Protein AF-A0A915DSW2-F1 (afdb_monomer_lite)

Radius of gyration: 13.68 Å; chains: 1; bounding box: 32×40×33 Å

pLDDT: mean 74.36, std 19.23, range [33.97, 97.94]

Organism: NCBI:txid166011

Foldseek 3Di:
DQQDEAEQDALAEDECLLDEQEYDCVRQHLLALDPDGHENYEYEHAYEYENYEQEYDPPGQFRRAAYEYYPDAYEYYQYEGPGHGNERYADAYAAYEYEHAPAEHYEYPDDDDHDYDNYYYYHHDYHYDYDPDDPDDD

Sequence (138 aa):
MVDATIVVNASQTFDCKLARYIPNPDSLGDGSEKERQKAVFELEDKASLKNCIIGAASGTEGSADGVHCTGGGCDVTNVWFEDVGEDAITFYVTGGGDKKAADKVMQFNGKGTATIKNFWVDTFTRFIRTCGNWNGWN

Secondary structure (DSSP, 8-state):
-BSS-EEE-TT-EEE-TT-EE-B-TTTT--SSS-S-PPPSEEE-TT-EEEEEEE---TTSSSSTT-EEE-SS--EEEEEEESS--S-SEES-B-SEEEEEEEEEEEEE-SS------SEEEEEEEEEEEE-TT-----

Structure (mmCIF, N/CA/C/O backbone):
data_AF-A0A915DSW2-F1
#
_entry.id   AF-A0A915DSW2-F1
#
loop_
_atom_site.group_PDB
_atom_site.id
_atom_site.type_symbol
_atom_site.label_atom_id
_atom_site.label_alt_id
_atom_site.label_comp_id
_atom_site.label_asym_id
_atom_site.label_entity_id
_atom_site.label_seq_id
_atom_site.pdbx_PDB_ins_code
_atom_site.Cartn_x
_atom_site.Cartn_y
_atom_site.Cartn_z
_atom_site.occupancy
_atom_site.B_iso_or_equiv
_atom_site.auth_seq_id
_atom_site.auth_comp_id
_atom_site.auth_asym_id
_atom_site.auth_atom_id
_atom_site.pdbx_PDB_model_num
ATOM 1 N N . MET A 1 1 ? -5.684 -4.570 -12.893 1.00 88.94 1 MET A N 1
ATOM 2 C CA . MET A 1 1 ? -5.017 -3.255 -12.863 1.00 88.94 1 MET A CA 1
ATOM 3 C C . MET A 1 1 ? -5.922 -2.266 -12.159 1.00 88.94 1 MET A C 1
ATOM 5 O O . MET A 1 1 ? -7.115 -2.533 -12.059 1.00 88.94 1 MET A O 1
ATOM 9 N N . VAL A 1 2 ? -5.338 -1.193 -11.641 1.00 94.81 2 VAL A N 1
ATOM 10 C CA . VAL A 1 2 ? -5.997 -0.090 -10.944 1.00 94.81 2 VAL A CA 1
ATOM 11 C C . VAL A 1 2 ? -5.671 1.183 -11.718 1.00 94.81 2 VAL A C 1
ATOM 13 O O . VAL A 1 2 ? -4.501 1.540 -11.815 1.00 94.81 2 VAL A O 1
ATOM 16 N N . ASP A 1 3 ? -6.691 1.828 -12.283 1.00 96.25 3 ASP A N 1
ATOM 17 C CA . ASP A 1 3 ? -6.542 3.025 -13.131 1.00 96.25 3 ASP A CA 1
ATOM 18 C C . ASP A 1 3 ? -6.792 4.342 -12.371 1.00 96.25 3 ASP A C 1
ATOM 20 O O . ASP A 1 3 ? -6.580 5.436 -12.893 1.00 96.25 3 ASP A O 1
ATOM 24 N N . ALA A 1 4 ? -7.259 4.251 -11.124 1.00 97.12 4 ALA A N 1
ATOM 25 C CA . ALA A 1 4 ? -7.423 5.381 -10.218 1.00 97.12 4 ALA A CA 1
ATOM 26 C C . ALA A 1 4 ? -7.242 4.937 -8.762 1.00 97.12 4 ALA A C 1
ATOM 28 O O . ALA A 1 4 ? -7.547 3.793 -8.426 1.00 97.12 4 ALA A O 1
ATOM 29 N N . THR A 1 5 ? -6.786 5.854 -7.907 1.00 97.00 5 THR A N 1
ATOM 30 C CA . THR A 1 5 ? -6.651 5.639 -6.460 1.00 97.00 5 THR A CA 1
ATOM 31 C C . THR A 1 5 ? -7.951 5.120 -5.853 1.00 97.00 5 THR A C 1
ATOM 33 O O . THR A 1 5 ? -9.028 5.680 -6.075 1.00 97.00 5 THR A O 1
ATOM 36 N N . ILE A 1 6 ? -7.846 4.045 -5.074 1.00 97.94 6 ILE A N 1
ATOM 37 C CA . ILE A 1 6 ? -8.974 3.454 -4.360 1.00 97.94 6 ILE A CA 1
ATOM 38 C C . ILE A 1 6 ? -9.100 4.152 -3.008 1.00 97.94 6 ILE A C 1
ATOM 40 O O . ILE A 1 6 ? -8.249 3.988 -2.135 1.00 97.94 6 ILE A O 1
ATOM 44 N N . VAL A 1 7 ? -10.176 4.915 -2.835 1.00 96.94 7 VAL A N 1
ATOM 45 C CA . VAL A 1 7 ? -10.459 5.615 -1.579 1.00 96.94 7 VAL A CA 1
ATOM 46 C C . VAL A 1 7 ? -11.210 4.690 -0.625 1.00 96.94 7 VAL A C 1
ATOM 48 O O . VAL A 1 7 ? -12.266 4.148 -0.966 1.00 96.94 7 VAL A O 1
ATOM 51 N N . VAL A 1 8 ? -10.674 4.522 0.582 1.00 96.75 8 VAL A N 1
ATOM 52 C CA . VAL A 1 8 ? -11.348 3.869 1.706 1.00 96.75 8 VAL A CA 1
ATOM 53 C C . VAL A 1 8 ? -11.786 4.962 2.667 1.00 96.75 8 VAL A C 1
ATOM 55 O O . VAL A 1 8 ? -10.957 5.586 3.330 1.00 96.75 8 VAL A O 1
ATOM 58 N N . ASN A 1 9 ? -13.097 5.204 2.712 1.00 95.88 9 ASN A N 1
ATOM 59 C CA . ASN A 1 9 ? -13.638 6.325 3.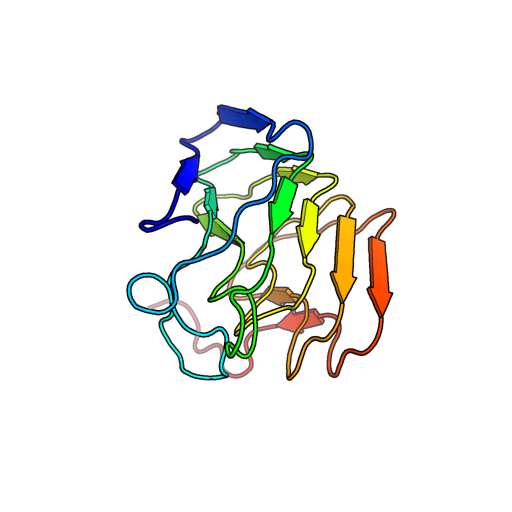474 1.00 95.88 9 ASN A CA 1
ATOM 60 C C . ASN A 1 9 ? -13.427 6.150 4.982 1.00 95.88 9 ASN A C 1
ATOM 62 O O . ASN A 1 9 ? -13.216 5.038 5.480 1.00 95.88 9 ASN A O 1
ATOM 66 N N . ALA A 1 10 ? -13.566 7.252 5.713 1.00 93.25 10 ALA A N 1
ATOM 67 C CA . ALA A 1 10 ? -13.298 7.311 7.140 1.00 93.25 10 ALA A CA 1
ATOM 68 C C . ALA A 1 10 ? -14.016 6.197 7.918 1.00 93.25 10 ALA A C 1
ATOM 70 O O . ALA A 1 10 ? -15.210 5.935 7.735 1.00 93.25 10 ALA A O 1
ATOM 71 N N . SER A 1 11 ? -13.275 5.547 8.817 1.00 91.56 11 SER A N 1
ATOM 72 C CA . SER A 1 11 ? -13.743 4.429 9.652 1.00 91.56 11 SER A CA 1
ATOM 73 C C . SER A 1 11 ? -14.266 3.200 8.887 1.00 91.56 11 SER A C 1
ATOM 75 O O . SER A 1 11 ? -14.875 2.315 9.494 1.00 91.56 11 SER A O 1
ATOM 77 N N . GLN A 1 12 ? -14.050 3.109 7.569 1.00 96.25 12 GLN A N 1
ATOM 78 C CA . GLN A 1 12 ? -14.384 1.917 6.791 1.00 96.25 12 GLN A CA 1
ATOM 79 C C . GLN A 1 12 ? -13.221 0.929 6.757 1.00 96.25 12 GLN A C 1
ATOM 81 O O . GLN A 1 12 ? -12.052 1.303 6.759 1.00 96.25 12 GLN A O 1
ATOM 86 N N . THR A 1 13 ? -13.548 -0.360 6.677 1.00 95.69 13 THR A N 1
ATOM 87 C CA . THR A 1 13 ? -12.562 -1.418 6.443 1.00 95.69 13 THR A CA 1
ATOM 88 C C . THR A 1 13 ? -12.678 -1.939 5.020 1.00 95.69 13 THR A C 1
ATOM 90 O O . THR A 1 13 ? -13.736 -2.423 4.615 1.00 95.69 13 THR A O 1
ATOM 93 N N . PHE A 1 14 ? -11.561 -1.931 4.302 1.00 97.62 14 PHE A N 1
ATOM 94 C CA . PHE A 1 14 ? -11.407 -2.586 3.017 1.00 97.62 14 PHE A CA 1
ATOM 95 C C . PHE A 1 14 ? -10.608 -3.886 3.188 1.00 97.62 14 PHE A C 1
ATOM 97 O O . PHE A 1 14 ? -9.410 -3.876 3.466 1.00 97.62 14 PHE A O 1
ATOM 104 N N . ASP A 1 15 ? -11.288 -5.026 3.045 1.00 96.31 15 ASP A N 1
ATOM 105 C CA . ASP A 1 15 ? -10.666 -6.353 3.052 1.00 96.31 15 ASP A CA 1
ATOM 106 C C . ASP A 1 15 ? -10.506 -6.855 1.618 1.00 96.31 15 ASP A C 1
ATOM 108 O O . ASP A 1 15 ? -11.480 -7.243 0.967 1.00 96.31 15 ASP A O 1
ATOM 112 N N . CYS A 1 16 ? -9.268 -6.870 1.136 1.00 95.69 16 CYS A N 1
ATOM 113 C CA . CYS A 1 16 ? -8.945 -7.320 -0.208 1.00 95.69 16 CYS A CA 1
ATOM 114 C C . CYS A 1 16 ? -9.067 -8.838 -0.381 1.00 95.69 16 CYS A C 1
ATOM 116 O O . CYS A 1 16 ? -9.055 -9.304 -1.517 1.00 95.69 16 CYS A O 1
ATOM 118 N N . LYS A 1 17 ? -9.161 -9.628 0.701 1.00 95.19 17 LYS A N 1
ATOM 119 C CA . LYS A 1 17 ? -9.211 -11.104 0.647 1.00 95.19 17 LYS A CA 1
ATOM 120 C C . LYS A 1 17 ? -8.057 -11.724 -0.159 1.00 95.19 17 LYS A C 1
ATOM 122 O O . LYS A 1 17 ? -8.251 -12.670 -0.915 1.00 95.19 17 LYS A O 1
ATOM 127 N N . LEU A 1 18 ? -6.862 -11.165 -0.000 1.00 89.50 18 LEU A N 1
ATOM 128 C CA . LEU A 1 18 ? -5.628 -11.464 -0.738 1.00 89.50 18 LEU A CA 1
ATOM 129 C C . LEU A 1 18 ? -5.714 -11.209 -2.249 1.00 89.50 18 LEU A C 1
ATOM 131 O O . LEU A 1 18 ? -4.917 -11.744 -3.017 1.00 89.50 18 LEU A O 1
ATOM 135 N N . ALA A 1 19 ? -6.651 -10.367 -2.694 1.00 95.88 19 ALA A N 1
ATOM 136 C CA . ALA A 1 19 ? -6.669 -9.883 -4.066 1.00 95.88 19 ALA A CA 1
ATOM 137 C C . ALA A 1 19 ? -5.444 -9.003 -4.363 1.00 95.88 19 ALA A C 1
ATOM 139 O O . ALA A 1 19 ? -4.948 -8.275 -3.495 1.00 95.88 19 ALA A O 1
ATOM 140 N N . ARG A 1 20 ? -4.988 -9.078 -5.620 1.00 93.88 20 ARG A N 1
ATOM 141 C CA . ARG A 1 20 ? -3.835 -8.337 -6.140 1.00 93.88 20 ARG A CA 1
ATOM 142 C C . ARG A 1 20 ? -4.272 -7.059 -6.862 1.00 93.88 20 ARG A C 1
ATOM 144 O O . ARG A 1 20 ? -5.109 -7.113 -7.764 1.00 93.88 20 ARG A O 1
ATOM 151 N N . TYR A 1 21 ? -3.638 -5.944 -6.517 1.00 96.62 21 TYR A N 1
ATOM 152 C CA . TYR A 1 21 ? -3.856 -4.610 -7.072 1.00 96.62 21 TYR A CA 1
ATOM 153 C C . TYR A 1 21 ? -2.564 -4.144 -7.738 1.00 96.62 21 TYR A C 1
ATOM 155 O O . TYR A 1 21 ? -1.529 -4.059 -7.090 1.00 96.62 21 TYR A O 1
ATOM 163 N N . ILE A 1 22 ? -2.616 -3.896 -9.046 1.00 95.94 22 ILE A N 1
ATOM 164 C CA . ILE A 1 22 ? -1.458 -3.471 -9.843 1.00 95.94 22 ILE A CA 1
ATOM 165 C C . ILE A 1 22 ? -1.768 -2.066 -10.365 1.00 95.94 22 ILE A C 1
ATOM 167 O O . ILE A 1 22 ? -2.722 -1.965 -11.150 1.00 95.94 22 ILE A O 1
ATOM 171 N N . PRO A 1 23 ? -1.043 -1.016 -9.941 1.00 95.38 23 PRO A N 1
ATOM 172 C CA . PRO A 1 23 ? -1.258 0.336 -10.441 1.00 95.38 23 PRO A CA 1
ATOM 173 C C . PRO A 1 23 ? -0.952 0.405 -11.934 1.00 95.38 23 PRO A C 1
ATOM 175 O O . PRO A 1 23 ? 0.001 -0.206 -12.417 1.00 95.38 23 PRO A O 1
ATOM 178 N N . ASN A 1 24 ? -1.783 1.134 -12.672 1.00 96.31 24 ASN A N 1
ATOM 179 C CA . ASN A 1 24 ? -1.505 1.442 -14.063 1.00 96.31 24 ASN A CA 1
ATOM 180 C C . ASN A 1 24 ? -0.474 2.593 -14.134 1.00 96.31 24 ASN A C 1
ATOM 182 O O . ASN A 1 24 ? -0.759 3.685 -13.623 1.00 96.31 24 ASN A O 1
ATOM 186 N N . PRO A 1 25 ? 0.690 2.389 -14.783 1.00 94.06 25 PRO A N 1
ATOM 187 C CA . PRO A 1 25 ? 1.746 3.396 -14.846 1.00 94.06 25 PRO A CA 1
ATOM 188 C C . PRO A 1 25 ? 1.341 4.698 -15.533 1.00 94.06 25 PRO A C 1
ATOM 190 O O . PRO A 1 25 ? 1.840 5.756 -15.161 1.00 94.06 25 PRO A O 1
ATOM 193 N N . ASP A 1 26 ? 0.392 4.649 -16.468 1.00 94.69 26 ASP A N 1
ATOM 194 C CA . ASP A 1 26 ? -0.054 5.831 -17.210 1.00 94.69 26 ASP A CA 1
ATOM 195 C C . ASP A 1 26 ? -0.931 6.769 -16.363 1.00 94.69 26 ASP A C 1
ATOM 197 O O . ASP A 1 26 ? -1.139 7.929 -16.722 1.00 94.69 26 ASP A O 1
ATOM 201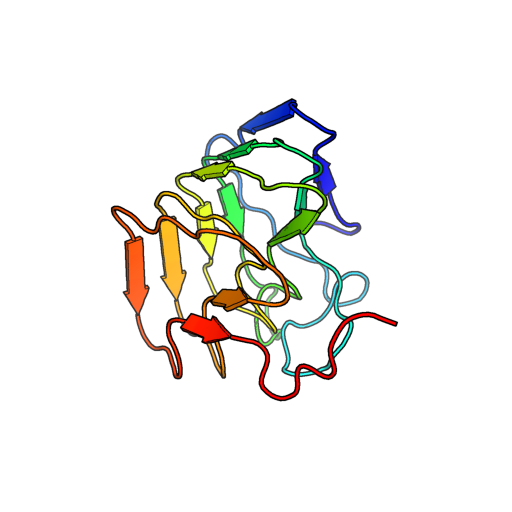 N N . SER A 1 27 ? -1.486 6.277 -15.250 1.00 95.44 27 SER A N 1
ATOM 202 C CA . SER A 1 27 ? -2.495 7.000 -14.458 1.00 95.44 27 SER A CA 1
ATOM 203 C C . SER A 1 27 ? -2.126 7.205 -12.991 1.00 95.44 27 SER A C 1
ATOM 205 O O . SER A 1 27 ? -2.522 8.230 -12.416 1.00 95.44 27 SER A O 1
ATOM 207 N N . LEU A 1 28 ? -1.385 6.262 -12.398 1.00 93.81 28 LEU A N 1
ATOM 208 C CA . LEU A 1 28 ? -0.927 6.323 -11.009 1.00 93.81 28 LEU A CA 1
ATOM 209 C C . LEU A 1 28 ? 0.582 6.551 -10.893 1.00 93.81 28 LEU A C 1
ATOM 211 O O . LEU A 1 28 ? 0.995 7.274 -9.995 1.00 93.81 28 LEU A O 1
ATOM 215 N N . GLY A 1 29 ? 1.387 5.995 -11.797 1.00 92.31 29 GLY A N 1
ATOM 216 C CA . GLY A 1 29 ? 2.841 6.155 -11.772 1.00 92.31 29 GLY A CA 1
ATOM 217 C C . GLY A 1 29 ? 3.604 4.849 -11.968 1.00 92.31 29 GLY A C 1
ATOM 218 O O . GLY A 1 29 ? 3.068 3.755 -11.791 1.00 92.31 29 GLY A O 1
ATOM 219 N N . ASP A 1 30 ? 4.865 4.980 -12.372 1.00 90.62 30 ASP A N 1
ATOM 220 C CA . ASP A 1 30 ? 5.770 3.882 -12.718 1.00 90.62 30 ASP A CA 1
ATOM 221 C C . ASP A 1 30 ? 6.596 3.365 -11.523 1.00 90.62 30 ASP A C 1
ATOM 223 O O . ASP A 1 30 ? 7.445 2.498 -11.693 1.00 90.62 30 ASP A O 1
ATOM 227 N N . GLY A 1 31 ? 6.371 3.872 -10.316 1.00 85.19 31 GLY A N 1
ATOM 228 C CA . GLY A 1 31 ? 7.114 3.533 -9.105 1.00 85.19 31 GLY A CA 1
ATOM 229 C C . GLY A 1 31 ? 8.568 4.005 -9.090 1.00 85.19 31 GLY A C 1
ATOM 230 O O . GLY A 1 31 ? 9.317 3.557 -8.235 1.00 85.19 31 GLY A O 1
ATOM 231 N N . SER A 1 32 ? 8.985 4.875 -10.016 1.00 85.62 32 SER A N 1
ATOM 232 C CA . SER A 1 32 ? 10.322 5.487 -9.965 1.00 85.62 32 SER A CA 1
ATOM 233 C C . SER A 1 32 ? 10.432 6.507 -8.822 1.00 85.62 32 SER A C 1
ATOM 235 O O . SER A 1 32 ? 9.433 6.883 -8.224 1.00 85.62 32 SER A O 1
ATOM 237 N N . GLU A 1 33 ? 11.619 7.054 -8.553 1.00 76.44 33 GLU A N 1
ATOM 238 C CA . GLU A 1 33 ? 11.827 8.130 -7.553 1.00 76.44 33 GLU A CA 1
ATOM 239 C C . GLU A 1 33 ? 11.265 9.505 -7.999 1.00 76.44 33 GLU A C 1
ATOM 241 O O . GLU A 1 33 ? 11.677 10.564 -7.518 1.00 76.44 33 GLU A O 1
ATOM 246 N N . LYS A 1 34 ? 10.370 9.535 -8.995 1.00 77.94 34 LYS A N 1
ATOM 247 C CA . LYS A 1 34 ? 9.682 10.761 -9.402 1.00 77.94 34 LYS A CA 1
ATOM 248 C C . LYS A 1 34 ? 8.626 11.107 -8.362 1.00 77.94 34 LYS A C 1
ATOM 250 O O . LYS A 1 34 ? 7.664 10.369 -8.185 1.00 77.94 34 LYS A O 1
ATOM 255 N N . GLU A 1 35 ? 8.775 12.292 -7.794 1.00 71.25 35 GLU A N 1
ATOM 256 C CA . GLU A 1 35 ? 7.807 12.898 -6.882 1.00 71.25 35 GLU A CA 1
ATOM 257 C C . GLU A 1 35 ? 6.413 13.036 -7.531 1.00 71.25 35 GLU A C 1
ATOM 259 O O . GLU A 1 35 ? 6.302 13.404 -8.710 1.00 71.25 35 GLU A O 1
ATOM 264 N N . ARG A 1 36 ? 5.355 12.903 -6.714 1.00 80.62 36 ARG A N 1
ATOM 265 C CA . ARG A 1 36 ? 3.927 13.127 -7.058 1.00 80.62 36 ARG A CA 1
ATOM 266 C C . ARG A 1 36 ? 3.268 12.016 -7.870 1.00 80.62 36 ARG A C 1
ATOM 268 O O . ARG A 1 36 ? 2.363 12.287 -8.673 1.00 80.62 36 ARG A O 1
ATOM 275 N N . GLN A 1 37 ? 3.692 10.781 -7.662 1.00 87.75 37 GLN A N 1
ATOM 276 C CA . GLN A 1 37 ? 2.879 9.650 -8.081 1.00 87.75 37 GLN A CA 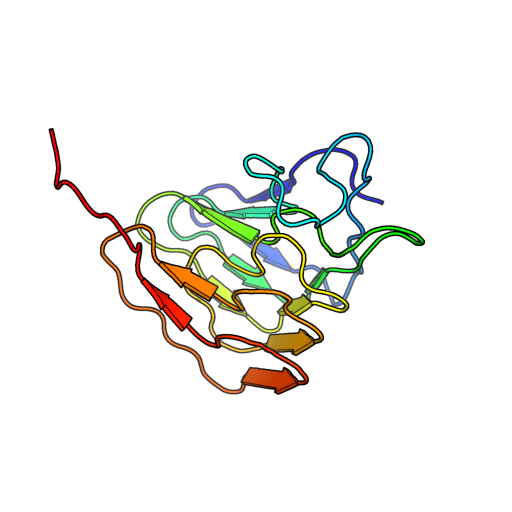1
ATOM 277 C C . GLN A 1 37 ? 1.612 9.571 -7.220 1.00 87.75 37 GLN A C 1
ATOM 279 O O . GLN A 1 37 ? 1.434 10.316 -6.258 1.00 87.75 37 GLN A O 1
ATOM 284 N N . LYS A 1 38 ? 0.641 8.765 -7.644 1.00 92.19 38 LYS A N 1
ATOM 285 C CA . LYS A 1 38 ? -0.606 8.581 -6.901 1.00 92.19 38 LYS A CA 1
ATOM 286 C C . LYS A 1 38 ? -0.558 7.274 -6.142 1.00 92.19 38 LYS A C 1
ATOM 288 O O . LYS A 1 38 ? -0.131 6.248 -6.679 1.00 92.19 38 LYS A O 1
ATOM 293 N N . ALA A 1 39 ? -1.112 7.301 -4.938 1.00 92.25 39 ALA A N 1
ATOM 294 C CA . ALA A 1 39 ? -1.291 6.100 -4.152 1.00 92.25 39 ALA A CA 1
ATOM 295 C C . ALA A 1 39 ? -2.253 5.128 -4.844 1.00 92.25 39 ALA A C 1
ATOM 297 O O . ALA A 1 39 ? -3.238 5.521 -5.482 1.00 92.25 39 ALA A O 1
ATOM 298 N N . VAL A 1 40 ? -1.990 3.839 -4.667 1.00 95.12 40 VAL A N 1
ATOM 299 C CA . VAL A 1 40 ? -2.907 2.751 -5.014 1.00 95.12 40 VAL A CA 1
ATOM 300 C C . VAL A 1 40 ? -4.144 2.814 -4.120 1.00 95.12 40 VAL A C 1
ATOM 302 O O . VAL A 1 40 ? -5.266 2.704 -4.618 1.00 95.12 40 VAL A O 1
ATOM 305 N N . PHE A 1 41 ? -3.942 3.045 -2.819 1.00 96.19 41 PHE A N 1
ATOM 306 C CA . PHE A 1 41 ? -5.013 3.244 -1.843 1.00 96.19 41 PHE A CA 1
ATOM 307 C C . PHE A 1 41 ? -4.829 4.545 -1.070 1.00 96.19 41 PHE A C 1
ATOM 309 O O . PHE A 1 41 ? -3.729 4.847 -0.618 1.00 96.19 41 PHE A O 1
ATOM 316 N N . GLU A 1 42 ? -5.930 5.253 -0.844 1.00 94.38 42 GLU A N 1
ATOM 317 C CA . GLU A 1 42 ? -6.003 6.377 0.087 1.00 94.38 42 GLU A CA 1
ATOM 318 C C . GLU A 1 42 ? -6.986 6.030 1.208 1.00 94.38 42 GLU A C 1
ATOM 320 O O . GLU A 1 42 ? -8.156 5.741 0.959 1.00 94.38 42 GLU A O 1
ATOM 325 N N . LEU A 1 43 ? -6.490 5.996 2.442 1.00 93.25 43 LEU A N 1
ATOM 326 C CA . LEU A 1 43 ? -7.223 5.618 3.643 1.00 93.25 43 LEU A CA 1
ATOM 327 C C . LEU A 1 43 ? -7.522 6.881 4.446 1.00 93.25 43 LEU A C 1
ATOM 329 O O . LEU A 1 43 ? -6.603 7.492 4.982 1.00 93.25 43 LEU A O 1
ATOM 333 N N . GLU A 1 44 ? -8.790 7.264 4.535 1.00 91.81 44 GLU A N 1
ATOM 334 C CA . GLU A 1 44 ? -9.216 8.406 5.349 1.00 91.81 44 GLU A CA 1
ATOM 335 C C . GLU A 1 44 ? -9.157 8.103 6.863 1.00 91.81 44 GLU A C 1
ATOM 337 O O . GLU A 1 44 ? -8.821 6.992 7.280 1.00 91.81 44 GLU A O 1
ATOM 342 N N . ASP A 1 45 ? -9.523 9.081 7.706 1.00 87.62 45 ASP A N 1
ATOM 343 C CA . ASP A 1 45 ? -9.413 8.984 9.170 1.00 87.62 45 ASP A CA 1
ATOM 344 C C . ASP A 1 45 ? -10.013 7.680 9.710 1.00 87.62 45 ASP A C 1
ATOM 346 O O . ASP A 1 45 ? -11.206 7.389 9.558 1.00 87.62 45 ASP A O 1
ATOM 350 N N . LYS A 1 46 ? -9.163 6.891 10.370 1.00 86.31 46 LYS A N 1
ATOM 351 C CA . LYS A 1 46 ? -9.466 5.592 10.990 1.00 86.31 46 LYS A CA 1
ATOM 352 C C . LYS A 1 46 ? -9.932 4.516 10.010 1.00 86.31 46 LYS A C 1
ATOM 354 O O . LYS A 1 46 ? -10.531 3.529 10.436 1.00 86.31 46 LYS A O 1
ATOM 359 N N . ALA A 1 47 ? -9.700 4.684 8.712 1.00 92.50 47 ALA A N 1
ATOM 360 C CA . ALA A 1 47 ? -9.928 3.624 7.744 1.00 92.50 47 ALA A CA 1
ATOM 361 C C . ALA A 1 47 ? -8.930 2.474 7.952 1.00 92.50 47 ALA A C 1
ATOM 363 O O . ALA A 1 47 ? -7.812 2.669 8.438 1.00 92.50 47 ALA A O 1
ATOM 364 N N . SER A 1 48 ? -9.328 1.262 7.566 1.00 90.50 48 SER A N 1
ATOM 365 C CA . SER A 1 48 ? -8.478 0.076 7.657 1.00 90.50 48 SER A CA 1
ATOM 366 C C . SER A 1 48 ? -8.347 -0.625 6.311 1.00 90.50 48 SER A C 1
ATOM 368 O O . SER A 1 48 ? -9.350 -0.903 5.654 1.00 90.50 48 SER A O 1
ATOM 370 N N . LEU A 1 49 ? -7.128 -0.999 5.939 1.00 93.06 49 LEU A N 1
ATOM 371 C CA . LEU A 1 49 ? -6.828 -1.815 4.767 1.00 93.06 49 LEU A CA 1
ATOM 372 C C . LEU A 1 49 ? -6.259 -3.152 5.223 1.00 93.06 49 LEU A C 1
ATOM 374 O O . LEU A 1 49 ? -5.316 -3.186 6.016 1.00 93.06 49 LEU A O 1
ATOM 378 N N . LYS A 1 50 ? -6.804 -4.267 4.730 1.00 89.88 50 LYS A N 1
ATOM 379 C CA . LYS A 1 50 ? -6.278 -5.576 5.114 1.00 89.88 50 LYS A CA 1
ATOM 380 C C . LYS A 1 50 ? -6.297 -6.640 4.036 1.00 89.88 50 LYS A C 1
ATOM 382 O O . LYS A 1 50 ? -7.154 -6.647 3.155 1.00 89.88 50 LYS A O 1
ATOM 387 N N . ASN A 1 51 ? -5.374 -7.588 4.191 1.00 87.25 51 ASN A N 1
ATOM 388 C CA . ASN A 1 51 ? -5.229 -8.764 3.338 1.00 87.25 51 ASN A CA 1
ATOM 389 C C . ASN A 1 51 ? -5.047 -8.392 1.861 1.00 87.25 51 ASN A C 1
ATOM 391 O O . ASN A 1 51 ? -5.690 -8.995 1.013 1.00 87.25 51 ASN A O 1
ATOM 395 N N . CYS A 1 52 ? -4.242 -7.386 1.529 1.00 89.75 52 CYS A N 1
ATOM 396 C CA . CYS A 1 52 ? -4.060 -6.924 0.146 1.00 89.75 52 CYS A CA 1
ATOM 397 C C . CYS A 1 52 ? -2.683 -7.313 -0.385 1.00 89.75 52 CYS A C 1
ATOM 399 O O . CYS A 1 52 ? -1.718 -7.343 0.375 1.00 89.75 52 CYS A O 1
ATOM 401 N N . ILE A 1 53 ? -2.583 -7.570 -1.688 1.00 86.94 53 ILE A N 1
ATOM 402 C CA . ILE A 1 53 ? -1.296 -7.653 -2.387 1.00 86.94 53 ILE A CA 1
ATOM 403 C C . ILE A 1 53 ? -1.221 -6.472 -3.350 1.00 86.94 53 ILE A C 1
ATOM 405 O O . ILE A 1 53 ? -2.087 -6.317 -4.210 1.00 86.94 53 ILE A O 1
ATOM 409 N N . ILE A 1 54 ? -0.196 -5.648 -3.207 1.00 91.56 54 ILE A N 1
ATOM 410 C CA . ILE A 1 54 ? 0.106 -4.509 -4.060 1.00 91.56 54 ILE A CA 1
ATOM 411 C C . ILE A 1 54 ? 1.283 -4.920 -4.945 1.00 91.56 54 ILE A C 1
ATOM 413 O O . ILE A 1 54 ? 2.382 -5.197 -4.471 1.00 91.56 54 ILE A O 1
ATOM 417 N N . GLY A 1 55 ? 1.003 -5.065 -6.236 1.00 86.88 55 GLY A N 1
ATOM 418 C CA . GLY A 1 55 ? 1.974 -5.495 -7.236 1.00 86.88 55 GLY A CA 1
ATOM 419 C C . GLY A 1 55 ? 2.590 -4.324 -7.994 1.00 86.88 55 GLY A C 1
ATOM 420 O O . GLY A 1 55 ? 2.190 -3.174 -7.822 1.00 86.88 55 GLY A O 1
ATOM 421 N N . ALA A 1 56 ? 3.505 -4.644 -8.904 1.00 87.88 56 ALA A N 1
ATOM 422 C CA . ALA A 1 56 ? 4.074 -3.708 -9.869 1.00 87.88 56 ALA A CA 1
ATOM 423 C C . ALA A 1 56 ? 3.729 -4.148 -11.297 1.00 87.88 56 ALA A C 1
ATOM 425 O O . ALA A 1 56 ? 3.585 -5.344 -11.583 1.00 87.88 56 ALA A O 1
ATOM 426 N N . ALA A 1 57 ? 3.553 -3.184 -12.198 1.00 90.38 57 ALA A N 1
ATOM 427 C CA . ALA A 1 57 ? 3.357 -3.492 -13.605 1.00 90.38 57 ALA A CA 1
ATOM 428 C C . ALA A 1 57 ? 4.693 -3.915 -14.242 1.00 90.38 57 ALA A C 1
ATOM 430 O O . ALA A 1 57 ? 5.782 -3.591 -13.776 1.00 90.38 57 ALA A O 1
ATOM 431 N N . SER A 1 58 ? 4.637 -4.699 -15.317 1.00 88.88 58 SER A N 1
ATOM 432 C CA . SER A 1 58 ? 5.870 -5.108 -15.995 1.00 88.88 58 SER A CA 1
ATOM 433 C C . SER A 1 58 ? 6.545 -3.894 -16.638 1.00 88.88 58 SER A C 1
ATOM 435 O O . SER A 1 58 ? 5.888 -3.131 -17.341 1.00 88.88 58 SER A O 1
ATOM 437 N N . GLY A 1 59 ? 7.852 -3.736 -16.412 1.00 87.50 59 GLY A N 1
ATOM 438 C CA . GLY A 1 59 ? 8.626 -2.606 -16.932 1.00 87.50 59 GLY A CA 1
ATOM 439 C C . GLY A 1 59 ? 8.538 -1.333 -16.087 1.00 87.50 59 GLY A C 1
ATOM 440 O O . GLY A 1 59 ? 9.086 -0.319 -16.505 1.00 87.50 59 GLY A O 1
ATOM 441 N N . THR A 1 60 ? 7.880 -1.386 -14.926 1.00 87.12 60 THR A N 1
ATOM 442 C CA . THR A 1 60 ? 7.863 -0.299 -13.942 1.00 87.12 60 THR A CA 1
ATOM 443 C C . THR A 1 60 ? 8.875 -0.570 -12.829 1.00 87.12 60 THR A C 1
ATOM 445 O O . THR A 1 60 ? 9.343 -1.698 -12.659 1.00 87.12 60 THR A O 1
ATOM 448 N N . GLU A 1 61 ? 9.243 0.475 -12.098 1.00 84.25 61 GLU A N 1
ATOM 449 C CA . GLU A 1 61 ? 10.208 0.433 -10.997 1.00 84.25 61 GLU A CA 1
ATOM 450 C C . GLU A 1 61 ? 9.552 0.096 -9.652 1.00 84.25 61 GLU A C 1
ATOM 452 O O . GLU A 1 61 ? 10.255 -0.276 -8.724 1.00 84.25 61 GLU A O 1
ATOM 457 N N . GLY A 1 62 ? 8.218 0.120 -9.568 1.00 84.56 62 GLY A N 1
ATOM 458 C CA . GLY A 1 62 ? 7.498 -0.371 -8.397 1.00 84.56 62 GLY A CA 1
ATOM 459 C C . GLY A 1 62 ? 6.004 -0.066 -8.414 1.00 84.56 62 GLY A C 1
ATOM 460 O O . GLY A 1 62 ? 5.403 0.171 -9.468 1.00 84.56 62 GLY A O 1
ATOM 461 N N . SER A 1 63 ? 5.390 -0.098 -7.236 1.00 85.00 63 SER A N 1
ATOM 462 C CA . SER A 1 63 ? 3.950 0.051 -7.014 1.00 85.00 63 SER A CA 1
ATOM 463 C C . SER A 1 63 ? 3.455 1.505 -6.918 1.00 85.00 63 SER A C 1
ATOM 465 O O . SER A 1 63 ? 2.682 1.822 -6.010 1.00 85.00 63 SER A O 1
ATOM 467 N N . ALA A 1 64 ? 3.868 2.380 -7.842 1.00 89.06 64 ALA A N 1
ATOM 468 C CA . ALA A 1 64 ? 3.553 3.817 -7.798 1.00 89.06 64 ALA A CA 1
ATOM 469 C C . ALA A 1 64 ? 3.860 4.424 -6.408 1.00 89.06 64 ALA A C 1
ATOM 471 O O . ALA A 1 64 ? 4.937 4.166 -5.880 1.00 89.06 64 ALA A O 1
ATOM 472 N N . ASP A 1 65 ? 2.921 5.164 -5.808 1.00 87.69 65 ASP A N 1
ATOM 473 C CA . ASP A 1 65 ? 3.055 5.768 -4.467 1.00 87.69 65 ASP A CA 1
ATOM 474 C C . ASP A 1 65 ? 2.300 4.973 -3.373 1.00 87.69 65 ASP A C 1
ATOM 476 O O . ASP A 1 65 ? 1.724 5.506 -2.428 1.00 87.69 65 ASP A O 1
ATOM 480 N N . GLY A 1 66 ? 2.169 3.657 -3.568 1.00 87.81 66 GLY A N 1
ATOM 481 C CA . GLY A 1 66 ? 1.762 2.721 -2.517 1.00 87.81 66 GLY A CA 1
ATOM 482 C C . GLY A 1 66 ? 0.430 3.025 -1.809 1.00 87.81 66 GLY A C 1
ATOM 483 O O . GLY A 1 66 ? -0.629 3.041 -2.440 1.00 87.81 66 GLY A O 1
ATOM 484 N N . VAL A 1 67 ? 0.450 3.158 -0.478 1.00 89.44 67 VAL A N 1
ATOM 485 C CA . VAL A 1 67 ? -0.741 3.402 0.363 1.00 89.44 67 VAL A CA 1
ATOM 486 C C . VAL A 1 67 ? -0.578 4.680 1.177 1.00 89.44 67 VAL A C 1
ATOM 488 O O . VAL A 1 67 ? 0.380 4.829 1.936 1.00 89.44 67 VAL A O 1
ATOM 491 N N . HIS A 1 68 ? -1.566 5.568 1.094 1.00 88.19 68 HIS A N 1
ATOM 492 C CA . HIS A 1 68 ? -1.626 6.807 1.864 1.00 88.19 68 HIS A CA 1
ATOM 493 C C . HIS A 1 68 ? -2.646 6.730 2.983 1.00 88.19 68 HIS A C 1
ATOM 495 O O . HIS A 1 68 ? -3.763 6.268 2.774 1.00 88.19 68 HIS A O 1
ATOM 501 N N . CYS A 1 69 ? -2.288 7.268 4.145 1.00 82.94 69 CYS A N 1
ATOM 502 C CA . CYS A 1 69 ? -3.217 7.479 5.241 1.00 82.94 69 CYS A CA 1
ATOM 503 C C . CYS A 1 69 ? -3.416 8.968 5.506 1.00 82.94 69 CYS A C 1
ATOM 505 O O . CYS A 1 69 ? -2.479 9.689 5.854 1.00 82.94 69 CYS A O 1
ATOM 507 N N . THR A 1 70 ? -4.651 9.429 5.340 1.00 81.06 70 THR A N 1
ATOM 508 C CA . THR A 1 70 ? -5.061 10.823 5.478 1.00 81.06 70 THR A CA 1
ATOM 509 C C . THR A 1 70 ? -5.909 10.993 6.735 1.00 81.06 70 THR A C 1
ATOM 511 O O . THR A 1 70 ? -6.771 10.179 7.034 1.00 81.06 70 THR A O 1
ATOM 514 N N . GLY A 1 71 ? -5.655 12.068 7.491 1.00 65.56 71 GLY A N 1
ATOM 515 C CA . GLY A 1 71 ? -6.388 12.394 8.720 1.00 65.56 71 GLY A CA 1
ATOM 516 C C . GLY A 1 71 ? -6.128 11.419 9.877 1.00 65.56 71 GLY A C 1
ATOM 517 O O . GLY A 1 71 ? -6.411 10.244 9.765 1.00 65.56 71 GLY A O 1
ATOM 518 N N . GLY A 1 72 ? -5.589 11.911 10.999 1.00 68.12 72 GLY A N 1
ATOM 519 C CA . GLY A 1 72 ? -5.594 11.258 12.328 1.00 68.12 72 GLY A CA 1
ATOM 520 C C . GLY A 1 72 ? -4.873 9.906 12.529 1.00 68.12 72 GLY A C 1
ATOM 521 O O . GLY A 1 72 ? -4.296 9.703 13.598 1.00 68.12 72 GLY A O 1
ATOM 522 N N . GLY A 1 73 ? -4.857 9.015 11.538 1.00 73.25 73 GLY A N 1
ATOM 523 C CA . GLY A 1 73 ? -4.302 7.663 11.546 1.00 73.25 73 GLY A CA 1
ATOM 524 C C . GLY A 1 73 ? -5.210 6.665 10.814 1.00 73.25 73 GLY A C 1
ATOM 525 O O . GLY A 1 73 ? -6.412 6.877 10.709 1.00 73.25 73 GLY A O 1
ATOM 526 N N . CYS A 1 74 ? -4.636 5.565 10.334 1.00 82.25 74 CYS A N 1
ATOM 527 C CA . CYS A 1 74 ? -5.313 4.454 9.653 1.00 82.25 74 CYS A CA 1
ATOM 528 C C . CYS A 1 74 ? -4.770 3.122 10.204 1.00 82.25 74 CYS A C 1
ATOM 530 O O . CYS A 1 74 ? -3.772 3.122 10.925 1.00 82.25 74 CYS A O 1
ATOM 532 N N . ASP A 1 75 ? -5.364 1.993 9.820 1.00 83.44 75 ASP A N 1
ATOM 533 C CA . ASP A 1 75 ? -4.834 0.663 10.141 1.00 83.44 75 ASP A CA 1
ATOM 534 C C . ASP A 1 75 ? -4.541 -0.151 8.875 1.00 83.44 75 ASP A C 1
ATOM 536 O O . ASP A 1 75 ? -5.456 -0.610 8.192 1.00 83.44 75 ASP A O 1
ATOM 540 N N . VAL A 1 76 ? -3.268 -0.420 8.587 1.00 82.00 76 VAL A N 1
ATOM 541 C CA . VAL A 1 76 ? -2.872 -1.356 7.521 1.00 82.00 76 VAL A CA 1
ATOM 542 C C . VAL A 1 76 ? -2.476 -2.699 8.133 1.00 82.00 76 VAL A C 1
ATOM 544 O O . VAL A 1 76 ? -1.582 -2.748 8.973 1.00 82.00 76 VAL A O 1
ATOM 547 N N . THR A 1 77 ? -3.138 -3.797 7.753 1.00 81.69 77 THR A N 1
ATOM 548 C CA . THR A 1 77 ? -2.910 -5.133 8.340 1.00 81.69 77 THR A CA 1
ATOM 549 C C . THR A 1 77 ? -2.770 -6.224 7.284 1.00 81.69 77 THR A C 1
ATOM 551 O O . THR A 1 77 ? -3.696 -6.471 6.518 1.00 81.69 77 THR A O 1
ATOM 554 N N . ASN A 1 78 ? -1.662 -6.972 7.295 1.00 79.12 78 ASN A N 1
ATOM 555 C CA . ASN A 1 78 ? -1.433 -8.077 6.349 1.00 79.12 78 ASN A CA 1
ATOM 556 C C . ASN A 1 78 ? -1.522 -7.605 4.883 1.00 79.12 78 ASN A C 1
ATOM 558 O O . ASN A 1 78 ? -2.229 -8.190 4.060 1.00 79.12 78 ASN A O 1
ATOM 562 N N . VAL A 1 79 ? -0.843 -6.498 4.582 1.00 82.06 79 VAL A N 1
ATOM 563 C CA . VAL A 1 79 ? -0.691 -5.966 3.224 1.00 82.06 79 VAL A CA 1
ATOM 564 C C . VAL A 1 79 ? 0.730 -6.238 2.740 1.00 82.06 79 VAL A C 1
ATOM 566 O O . VAL A 1 79 ? 1.683 -6.108 3.506 1.00 82.06 79 VAL A O 1
ATOM 569 N N . TRP A 1 80 ? 0.853 -6.672 1.491 1.00 78.38 80 TRP A N 1
ATOM 570 C CA . TRP A 1 80 ? 2.101 -7.133 0.889 1.00 78.38 80 TRP A CA 1
ATOM 571 C C . TRP A 1 80 ? 2.444 -6.282 -0.322 1.00 78.38 80 TRP A C 1
ATOM 573 O O . TRP A 1 80 ? 1.581 -6.117 -1.180 1.00 78.38 80 TRP A O 1
ATOM 583 N N . PHE A 1 81 ? 3.687 -5.823 -0.429 1.00 82.62 8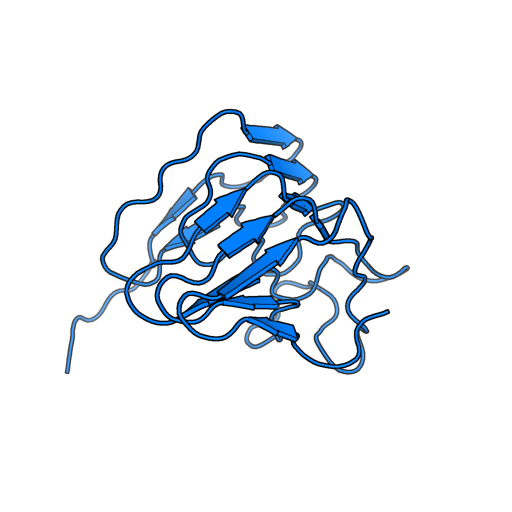1 PHE A N 1
ATOM 584 C CA . PHE A 1 81 ? 4.204 -5.154 -1.622 1.00 82.62 81 PHE A CA 1
ATOM 585 C C . PHE A 1 81 ? 5.177 -6.078 -2.355 1.00 82.62 81 PHE A C 1
ATOM 587 O O . PHE A 1 81 ? 6.154 -6.557 -1.779 1.00 82.62 81 PHE A O 1
ATOM 594 N N . GLU A 1 82 ? 4.897 -6.368 -3.628 1.00 80.25 82 GLU A N 1
ATOM 595 C CA . GLU A 1 82 ? 5.752 -7.241 -4.448 1.00 80.25 82 GLU A CA 1
ATOM 596 C C . GLU A 1 82 ? 7.013 -6.519 -4.955 1.00 80.25 82 GLU A C 1
ATOM 598 O O . GLU A 1 82 ? 8.057 -7.163 -5.100 1.00 80.25 82 GLU A O 1
ATOM 603 N N . ASP A 1 83 ? 6.899 -5.213 -5.220 1.00 77.88 83 ASP A N 1
ATOM 604 C CA . ASP A 1 83 ? 7.983 -4.291 -5.580 1.00 77.88 83 ASP A CA 1
ATOM 605 C C . ASP A 1 83 ? 7.572 -2.878 -5.127 1.00 77.88 83 ASP A C 1
ATOM 607 O O . ASP A 1 83 ? 6.510 -2.391 -5.534 1.00 77.88 83 ASP A O 1
ATOM 611 N N . VAL A 1 84 ? 8.345 -2.259 -4.235 1.00 76.00 84 VAL A N 1
ATOM 612 C CA . VAL A 1 84 ? 8.013 -0.939 -3.670 1.00 76.00 84 VAL A CA 1
ATOM 613 C C . VAL A 1 84 ? 8.351 0.146 -4.689 1.00 76.00 84 VAL A C 1
ATOM 615 O O . VAL A 1 84 ? 9.419 0.108 -5.287 1.00 76.00 84 VAL A O 1
ATOM 618 N N . GLY A 1 85 ? 7.428 1.089 -4.903 1.00 70.25 85 GLY A N 1
ATOM 619 C CA . GLY A 1 85 ? 7.645 2.247 -5.777 1.00 70.25 85 GLY A CA 1
ATOM 620 C C . GLY A 1 85 ? 8.346 3.410 -5.071 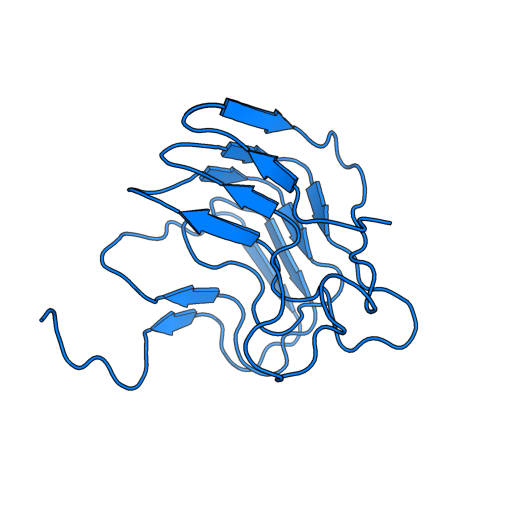1.00 70.25 85 GLY A C 1
ATOM 621 O O . GLY A 1 85 ? 9.324 3.188 -4.364 1.00 70.25 85 GLY A O 1
ATOM 622 N N . GLU A 1 86 ? 7.833 4.633 -5.246 1.00 68.25 86 GLU A N 1
ATOM 623 C CA . GLU A 1 86 ? 8.372 5.842 -4.594 1.00 68.25 86 GLU A CA 1
ATOM 624 C C . GLU A 1 86 ? 8.418 5.665 -3.068 1.00 68.25 86 GLU A C 1
ATOM 626 O O . GLU A 1 86 ? 9.470 5.805 -2.443 1.00 68.25 86 GLU A O 1
ATOM 631 N N . ASP A 1 87 ? 7.277 5.280 -2.497 1.00 65.69 87 ASP A N 1
ATOM 632 C CA . ASP A 1 87 ? 7.104 4.924 -1.097 1.00 65.69 87 ASP A CA 1
ATOM 633 C C . ASP A 1 87 ? 6.150 3.710 -0.992 1.00 65.69 87 ASP A C 1
ATOM 635 O O . ASP A 1 87 ? 5.224 3.545 -1.795 1.00 65.69 87 ASP A O 1
ATOM 639 N N . ALA A 1 88 ? 6.345 2.821 -0.003 1.00 57.56 88 ALA A N 1
ATOM 640 C CA . ALA A 1 88 ? 5.414 1.701 0.212 1.00 57.56 88 ALA A CA 1
ATOM 641 C C . ALA A 1 88 ? 4.164 2.162 0.975 1.00 57.56 88 ALA A C 1
ATOM 643 O O . ALA A 1 88 ? 3.032 1.972 0.526 1.00 57.56 88 ALA A O 1
ATOM 644 N N . ILE A 1 89 ? 4.353 2.771 2.152 1.00 60.66 89 ILE A N 1
ATOM 645 C CA . ILE A 1 89 ? 3.252 3.268 2.983 1.00 60.66 89 ILE A CA 1
ATOM 646 C C . ILE A 1 89 ? 3.609 4.605 3.636 1.00 60.66 89 ILE A C 1
ATOM 648 O O . ILE A 1 89 ? 4.587 4.718 4.385 1.00 60.66 89 ILE A O 1
ATOM 652 N N . THR A 1 90 ? 2.707 5.572 3.477 1.00 62.41 90 THR A N 1
ATOM 653 C CA . THR A 1 90 ? 2.690 6.835 4.217 1.00 62.41 90 THR A CA 1
ATOM 654 C C . THR A 1 90 ? 1.724 6.707 5.414 1.00 62.41 90 THR A C 1
ATOM 656 O O . THR A 1 90 ? 0.573 7.137 5.371 1.00 62.41 90 THR A O 1
ATOM 659 N N . PHE A 1 91 ? 2.274 6.106 6.489 1.00 58.31 91 PHE A N 1
ATOM 660 C CA . PHE A 1 91 ? 1.821 5.890 7.890 1.00 58.31 91 PHE A CA 1
ATOM 661 C C . PHE A 1 91 ? 0.878 4.735 8.314 1.00 58.31 91 PHE A C 1
ATOM 663 O O . PHE A 1 91 ? -0.042 4.352 7.617 1.00 58.31 91 PHE A O 1
ATOM 670 N N . TYR A 1 92 ? 1.127 4.275 9.563 1.00 49.03 92 TYR A N 1
ATOM 671 C CA . TYR A 1 92 ? 0.485 3.244 10.417 1.00 49.03 92 TYR A CA 1
ATOM 672 C C . TYR A 1 92 ? 0.303 1.833 9.819 1.00 49.03 92 TYR A C 1
ATOM 674 O O . TYR A 1 92 ? -0.719 1.489 9.231 1.00 49.03 92 TYR A O 1
ATOM 682 N N . VAL A 1 93 ? 1.285 0.959 10.080 1.00 48.28 93 VAL A N 1
ATOM 683 C CA . VAL A 1 93 ? 1.339 -0.407 9.527 1.00 48.28 93 VAL A CA 1
ATOM 684 C C . VAL A 1 93 ? 1.449 -1.442 10.633 1.00 48.28 93 VAL A C 1
ATOM 686 O O . VAL A 1 93 ? 2.493 -1.519 11.262 1.00 48.28 93 VAL A O 1
ATOM 689 N N . THR A 1 94 ? 0.434 -2.285 10.820 1.00 43.84 94 THR A N 1
ATOM 690 C CA . THR A 1 94 ? 0.453 -3.433 11.740 1.00 43.84 94 THR A CA 1
ATOM 691 C C . THR A 1 94 ? 0.514 -4.750 10.948 1.00 43.84 94 THR A C 1
ATOM 693 O O . THR A 1 94 ? -0.494 -5.414 10.718 1.00 43.84 94 THR A O 1
ATOM 696 N N . GLY A 1 95 ? 1.723 -5.163 10.556 1.00 42.53 95 GLY A N 1
ATOM 697 C CA . GLY A 1 95 ? 2.001 -6.443 9.877 1.00 42.53 95 GLY A CA 1
ATOM 698 C C . GLY A 1 95 ? 1.848 -6.420 8.359 1.00 42.53 95 GLY A C 1
ATOM 699 O O . GLY A 1 95 ? 1.088 -5.625 7.819 1.00 42.53 95 GLY A O 1
ATOM 700 N N . GLY A 1 96 ? 2.583 -7.294 7.665 1.00 50.12 96 GLY A N 1
ATOM 701 C CA . GLY A 1 96 ? 2.746 -7.252 6.204 1.00 50.12 96 GLY A CA 1
ATOM 702 C C . GLY A 1 96 ? 4.195 -7.496 5.780 1.00 50.12 96 GLY A C 1
ATOM 703 O O . GLY A 1 96 ? 4.988 -8.007 6.574 1.00 50.12 96 GLY A O 1
ATOM 704 N N . GLY A 1 97 ? 4.563 -7.127 4.556 1.00 47.44 97 GLY A N 1
ATOM 705 C CA . GLY A 1 97 ? 5.963 -7.165 4.146 1.00 47.44 97 GLY A CA 1
ATOM 706 C C . GLY A 1 97 ? 6.256 -6.519 2.799 1.00 47.44 97 GLY A C 1
ATOM 707 O O . GLY A 1 97 ? 5.400 -6.526 1.915 1.00 47.44 97 GLY A O 1
ATOM 708 N N . ASP A 1 98 ? 7.484 -6.021 2.662 1.00 55.03 98 ASP A N 1
ATOM 709 C CA . ASP A 1 98 ? 7.974 -5.284 1.495 1.00 55.03 98 ASP A CA 1
ATOM 710 C C . ASP A 1 98 ? 9.187 -5.981 0.878 1.00 55.03 98 ASP A C 1
ATOM 712 O O . ASP A 1 98 ? 10.049 -6.524 1.577 1.00 55.03 98 ASP A O 1
ATOM 716 N N . LYS A 1 99 ? 9.291 -5.937 -0.449 1.00 41.91 99 LYS A N 1
ATOM 717 C CA . LYS A 1 99 ? 10.439 -6.462 -1.187 1.00 41.91 99 LYS A CA 1
ATOM 718 C C . LYS A 1 99 ? 10.936 -5.398 -2.162 1.00 41.91 99 LYS A C 1
ATOM 720 O O . LYS A 1 99 ? 10.121 -4.856 -2.895 1.00 41.91 99 LYS A O 1
ATOM 725 N N . LYS A 1 100 ? 12.256 -5.153 -2.184 1.00 45.69 100 LYS A N 1
ATOM 726 C CA . LYS A 1 100 ? 12.942 -4.187 -3.072 1.00 45.69 100 LYS A CA 1
ATOM 727 C C . LYS A 1 100 ? 12.457 -2.735 -2.920 1.00 45.69 100 LYS A C 1
ATOM 729 O O . LYS A 1 100 ? 11.679 -2.248 -3.722 1.00 45.69 100 LYS A O 1
ATOM 734 N N . ALA A 1 101 ? 12.975 -2.023 -1.923 1.00 46.50 101 ALA A N 1
ATOM 735 C CA . ALA A 1 101 ? 12.770 -0.575 -1.797 1.00 46.50 101 ALA A CA 1
ATOM 736 C C . ALA A 1 101 ? 14.050 0.184 -2.180 1.00 46.50 101 ALA A C 1
ATOM 738 O O . ALA A 1 101 ? 15.083 0.011 -1.517 1.00 46.50 101 ALA A O 1
ATOM 739 N N . ALA A 1 102 ? 13.987 1.001 -3.239 1.00 52.97 102 ALA A N 1
ATOM 740 C CA . ALA A 1 102 ? 15.137 1.725 -3.787 1.00 52.97 102 ALA A CA 1
ATOM 741 C C . ALA A 1 102 ? 15.670 2.805 -2.823 1.00 52.97 102 ALA A C 1
ATOM 743 O O . ALA A 1 102 ? 16.884 2.858 -2.589 1.00 52.97 102 ALA A O 1
ATOM 744 N N . ASP A 1 103 ? 14.792 3.571 -2.165 1.00 53.91 103 ASP A N 1
ATOM 745 C CA . ASP A 1 103 ? 15.168 4.513 -1.103 1.00 53.91 103 ASP A CA 1
ATOM 746 C C . ASP A 1 103 ? 14.561 4.162 0.273 1.00 53.91 103 ASP A C 1
ATOM 748 O O . ASP A 1 103 ? 15.312 3.747 1.170 1.00 53.91 103 ASP A O 1
ATOM 752 N N . LYS A 1 104 ? 13.236 4.281 0.476 1.00 49.97 104 LYS A N 1
ATOM 753 C CA . LYS A 1 104 ? 12.593 4.062 1.790 1.00 49.97 104 LYS A CA 1
ATOM 754 C C . LYS A 1 104 ? 11.447 3.048 1.725 1.00 49.97 104 LYS A C 1
ATOM 756 O O . LYS A 1 104 ? 10.709 2.977 0.759 1.00 49.97 104 LYS A O 1
ATOM 761 N N . VAL A 1 105 ? 11.292 2.278 2.801 1.00 56.69 105 VAL A N 1
ATOM 762 C CA . VAL A 1 105 ? 10.157 1.359 3.021 1.00 56.69 105 VAL A CA 1
ATOM 763 C C . VAL A 1 105 ? 8.951 2.116 3.598 1.00 56.69 105 VAL A C 1
ATOM 765 O O . VAL A 1 105 ? 7.838 1.977 3.112 1.00 56.69 105 VAL A O 1
ATOM 768 N N . MET A 1 106 ? 9.154 2.967 4.610 1.00 60.59 106 MET A N 1
ATOM 769 C CA . MET A 1 106 ? 8.090 3.807 5.181 1.00 60.59 106 MET A CA 1
ATOM 770 C C . MET A 1 106 ? 8.572 5.243 5.418 1.00 60.59 106 MET A C 1
ATOM 772 O O . MET A 1 106 ? 9.634 5.454 6.024 1.00 60.59 106 MET A O 1
ATOM 776 N N . GLN A 1 107 ? 7.757 6.225 5.017 1.00 55.78 107 GLN A N 1
ATOM 777 C CA . GLN A 1 107 ? 8.039 7.657 5.148 1.00 55.78 107 GLN A CA 1
ATOM 778 C C . GLN A 1 107 ? 7.107 8.331 6.169 1.00 55.78 107 GLN A C 1
ATOM 780 O O . GLN A 1 107 ? 5.892 8.136 6.171 1.00 55.78 107 GLN A O 1
ATOM 785 N N . PHE A 1 108 ? 7.688 9.157 7.051 1.00 56.91 108 PHE A N 1
ATOM 786 C CA . PHE A 1 108 ? 6.963 9.886 8.094 1.00 56.91 108 PHE A CA 1
ATOM 787 C C . PHE A 1 108 ? 6.934 11.402 7.805 1.00 56.91 108 PHE A C 1
ATOM 789 O O . PHE A 1 108 ? 7.880 12.123 8.139 1.00 56.91 108 PHE A O 1
ATOM 796 N N . ASN A 1 109 ? 5.820 11.900 7.258 1.00 51.09 109 ASN A N 1
ATOM 797 C CA . ASN A 1 109 ? 5.514 13.317 6.991 1.00 51.09 109 ASN A CA 1
ATOM 798 C C . ASN A 1 109 ? 4.465 13.957 7.950 1.00 51.09 109 ASN A C 1
ATOM 800 O O . ASN A 1 109 ? 3.571 14.673 7.512 1.00 51.09 109 ASN A O 1
ATOM 804 N N . GLY A 1 110 ? 4.553 13.740 9.272 1.00 47.66 110 GLY A N 1
ATOM 805 C CA . GLY A 1 110 ? 3.511 14.137 10.239 1.00 47.66 110 GLY A CA 1
ATOM 806 C C . GLY A 1 110 ? 3.766 13.691 11.688 1.00 47.66 110 GLY A C 1
ATOM 807 O O . GLY A 1 110 ? 4.690 12.924 11.957 1.00 47.66 110 GLY A O 1
ATOM 808 N N . LYS A 1 111 ? 2.946 14.172 12.639 1.00 41.62 111 LYS A N 1
ATOM 809 C CA . LYS A 1 111 ? 2.940 13.687 14.037 1.00 41.62 111 LYS A CA 1
ATOM 810 C C . LYS A 1 111 ? 2.114 12.398 14.128 1.00 41.62 111 LYS A C 1
ATOM 812 O O . LYS A 1 111 ? 0.969 12.392 13.691 1.00 41.62 111 LYS A O 1
ATOM 817 N N . GLY A 1 112 ? 2.658 11.344 14.733 1.00 50.12 112 GLY A N 1
ATOM 818 C CA . GLY A 1 112 ? 1.960 10.065 14.889 1.00 50.12 112 GLY A CA 1
ATOM 819 C C . GLY A 1 112 ? 2.854 8.942 15.420 1.00 50.12 112 GLY A C 1
ATOM 820 O O . GLY A 1 112 ? 4.052 9.150 15.612 1.00 50.12 112 GLY A O 1
ATOM 821 N N . THR A 1 113 ? 2.277 7.758 15.640 1.00 50.50 113 THR A N 1
ATOM 822 C CA . THR A 1 113 ? 2.975 6.576 16.188 1.00 50.50 113 THR A CA 1
ATOM 823 C C . THR A 1 113 ? 2.791 5.352 15.290 1.00 50.50 113 THR A C 1
ATOM 825 O O . THR A 1 113 ? 1.812 4.629 15.423 1.00 50.50 113 THR A O 1
ATOM 828 N N . ALA A 1 114 ? 3.743 5.038 14.415 1.00 54.41 114 ALA A N 1
ATOM 829 C CA . ALA A 1 114 ? 3.671 3.787 13.654 1.00 54.41 114 ALA A CA 1
ATOM 830 C C . ALA A 1 114 ? 3.968 2.568 14.550 1.00 54.41 114 ALA A C 1
ATOM 832 O O . ALA A 1 114 ? 4.970 2.556 15.265 1.00 54.41 114 ALA A O 1
ATOM 833 N N . THR A 1 115 ? 3.128 1.528 14.483 1.00 52.81 115 THR A N 1
ATOM 834 C CA . THR A 1 115 ? 3.330 0.265 15.220 1.00 52.81 115 THR A CA 1
ATOM 835 C C . THR A 1 115 ? 3.555 -0.899 14.265 1.00 52.81 115 THR A C 1
ATOM 837 O O . THR A 1 115 ? 2.617 -1.604 13.922 1.00 52.81 115 THR A O 1
ATOM 840 N N . ILE A 1 116 ? 4.809 -1.142 13.884 1.00 59.62 116 ILE A N 1
ATOM 841 C CA . ILE A 1 116 ? 5.170 -2.250 12.992 1.00 59.62 116 ILE A CA 1
ATOM 842 C C . ILE A 1 116 ? 5.326 -3.541 13.799 1.00 59.62 116 ILE A C 1
ATOM 844 O O . ILE A 1 116 ? 6.169 -3.635 14.691 1.00 59.62 116 ILE A O 1
ATOM 848 N N . LYS A 1 117 ? 4.524 -4.559 13.481 1.00 52.22 117 LYS A N 1
ATOM 849 C CA . LYS A 1 117 ? 4.543 -5.864 14.154 1.00 52.22 117 LYS A CA 1
ATOM 850 C C . LYS A 1 117 ? 4.388 -6.985 13.137 1.00 52.22 117 LYS A C 1
ATOM 852 O O . LYS A 1 117 ? 3.498 -6.901 12.312 1.00 52.22 117 LYS A O 1
ATOM 857 N N . ASN A 1 118 ? 5.181 -8.054 13.236 1.00 50.41 118 ASN A N 1
ATOM 858 C CA . ASN A 1 118 ? 5.136 -9.202 12.314 1.00 50.41 118 ASN A CA 1
ATOM 859 C C . ASN A 1 118 ? 5.333 -8.784 10.843 1.00 50.41 118 ASN A C 1
ATOM 861 O O . ASN A 1 118 ? 4.528 -9.131 9.980 1.00 50.41 118 ASN A O 1
ATOM 865 N N . PHE A 1 119 ? 6.380 -7.996 10.592 1.00 61.47 119 PHE A N 1
ATOM 866 C CA . PHE A 1 119 ? 6.700 -7.451 9.278 1.00 61.47 119 PHE A CA 1
ATOM 867 C C . PHE A 1 119 ? 7.942 -8.124 8.694 1.00 61.47 119 PHE A C 1
ATOM 869 O O . PHE A 1 119 ? 8.924 -8.312 9.416 1.00 61.47 119 PHE A O 1
ATOM 876 N N . TRP A 1 120 ? 7.906 -8.483 7.412 1.00 57.72 120 TRP A N 1
ATOM 877 C CA . TRP A 1 120 ? 9.063 -9.028 6.699 1.00 57.72 120 TRP A CA 1
ATOM 878 C C . TRP A 1 120 ? 9.523 -8.048 5.627 1.00 57.72 120 TRP A C 1
ATOM 880 O O . TRP A 1 120 ? 8.720 -7.595 4.824 1.00 57.72 120 TRP A O 1
ATOM 890 N N . VAL A 1 121 ? 10.811 -7.727 5.607 1.00 63.22 121 VAL A N 1
ATOM 891 C CA . VAL A 1 121 ? 11.394 -6.872 4.575 1.00 63.22 121 VAL A CA 1
ATOM 892 C C . VAL A 1 121 ? 12.652 -7.521 4.025 1.00 63.22 121 VAL A C 1
ATOM 894 O O . VAL A 1 121 ? 13.452 -8.067 4.788 1.00 63.22 121 VAL A O 1
ATOM 897 N N . ASP A 1 122 ? 12.831 -7.456 2.711 1.00 50.59 122 ASP A N 1
ATOM 898 C CA . ASP A 1 122 ? 14.013 -7.980 2.032 1.00 50.59 122 ASP A CA 1
ATOM 899 C C . ASP A 1 122 ? 14.484 -7.032 0.929 1.00 50.59 122 ASP A C 1
ATOM 901 O O . ASP A 1 122 ? 13.690 -6.545 0.124 1.00 50.59 122 ASP A O 1
ATOM 905 N N . THR A 1 123 ? 15.798 -6.795 0.896 1.00 57.00 123 THR A N 1
ATOM 906 C CA . THR A 1 123 ? 16.481 -5.864 -0.018 1.00 57.00 123 THR A CA 1
ATOM 907 C C . THR A 1 123 ? 15.913 -4.436 0.041 1.00 57.00 123 THR A C 1
ATOM 909 O O . THR A 1 123 ? 15.075 -4.045 -0.765 1.00 57.00 123 THR A O 1
ATOM 912 N N . PHE A 1 124 ? 16.381 -3.633 0.998 1.00 58.41 124 PHE A N 1
ATOM 913 C CA . PHE A 1 124 ? 15.935 -2.249 1.197 1.00 58.41 124 PHE A CA 1
ATOM 914 C C . PHE A 1 124 ? 17.106 -1.335 1.579 1.00 58.41 124 PHE A C 1
ATOM 916 O O . PHE A 1 124 ? 18.035 -1.770 2.264 1.00 58.41 124 PHE A O 1
ATOM 923 N N . THR A 1 125 ? 17.048 -0.064 1.174 1.00 51.44 125 THR A N 1
ATOM 924 C CA . THR A 1 125 ? 18.081 0.930 1.518 1.00 51.44 125 THR A CA 1
ATOM 925 C C . THR A 1 125 ? 17.830 1.564 2.892 1.00 51.44 125 THR A C 1
ATOM 927 O O . THR A 1 125 ? 18.762 1.704 3.690 1.00 51.44 125 THR A O 1
ATOM 930 N N 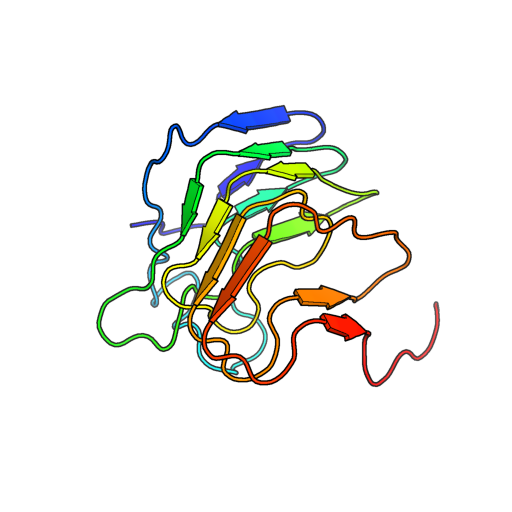. ARG A 1 126 ? 16.579 1.929 3.219 1.00 53.12 126 ARG A N 1
ATOM 931 C CA . ARG A 1 126 ? 16.191 2.515 4.518 1.00 53.12 126 ARG A CA 1
ATOM 932 C C . ARG A 1 126 ? 14.832 1.981 4.979 1.00 53.12 126 ARG A C 1
ATOM 934 O O . ARG A 1 126 ? 13.848 2.069 4.258 1.00 53.12 126 ARG A O 1
ATOM 941 N N . PHE A 1 127 ? 14.766 1.442 6.199 1.00 49.22 127 PHE A N 1
ATOM 942 C CA . PHE A 1 127 ? 13.533 0.840 6.734 1.00 49.22 127 PHE A CA 1
ATOM 943 C C . PHE A 1 127 ? 12.486 1.887 7.150 1.00 49.22 127 PHE A C 1
ATOM 945 O O . PHE A 1 127 ? 11.303 1.742 6.878 1.00 49.22 127 PHE A O 1
ATOM 952 N N . ILE A 1 128 ? 12.921 2.961 7.809 1.00 54.22 128 ILE A N 1
ATOM 953 C CA . ILE A 1 128 ? 12.061 4.055 8.271 1.00 54.22 128 ILE A CA 1
ATOM 954 C C . ILE A 1 128 ? 12.814 5.369 8.061 1.00 54.22 128 ILE A C 1
ATOM 956 O O . ILE A 1 128 ? 13.965 5.490 8.496 1.00 54.22 128 ILE A O 1
ATOM 960 N N . ARG A 1 129 ? 12.167 6.374 7.459 1.00 54.09 129 ARG A N 1
ATOM 961 C CA . ARG A 1 129 ? 12.692 7.744 7.379 1.00 54.09 129 ARG A CA 1
ATOM 962 C C . ARG A 1 129 ? 11.640 8.759 7.816 1.00 54.09 129 ARG A C 1
ATOM 964 O O . ARG A 1 129 ? 10.505 8.752 7.361 1.00 54.09 129 ARG A O 1
ATOM 971 N N . THR A 1 130 ? 12.032 9.661 8.707 1.00 48.31 130 THR A N 1
ATOM 972 C CA . THR A 1 130 ? 11.268 10.871 9.027 1.00 48.31 130 THR A CA 1
ATOM 973 C C . THR A 1 130 ? 11.657 12.006 8.082 1.00 48.31 130 THR A C 1
ATOM 975 O O . THR A 1 130 ? 12.796 12.045 7.609 1.00 48.31 130 THR A O 1
ATOM 978 N N . CYS A 1 131 ? 10.709 12.901 7.768 1.00 50.41 131 CYS A N 1
ATOM 979 C CA . CYS A 1 131 ? 10.898 14.045 6.867 1.00 50.41 131 CYS A CA 1
ATOM 980 C C . CYS A 1 131 ? 12.256 14.740 7.085 1.00 50.41 131 CYS A C 1
ATOM 982 O O . CYS A 1 131 ? 12.587 15.147 8.199 1.00 50.41 131 CYS A O 1
ATOM 984 N N . GLY A 1 132 ? 13.051 14.863 6.015 1.00 40.53 132 GLY A N 1
ATOM 985 C CA . GLY A 1 132 ? 14.420 15.382 6.088 1.00 40.53 132 GLY A CA 1
ATOM 986 C C . GLY A 1 132 ? 14.520 16.886 6.358 1.00 40.53 132 GLY A C 1
ATOM 987 O O . GLY A 1 132 ? 15.507 17.304 6.954 1.00 40.53 132 GLY A O 1
ATOM 988 N N . ASN A 1 133 ? 13.502 17.671 5.972 1.00 51.78 133 ASN A N 1
ATOM 989 C CA . ASN A 1 133 ? 13.515 19.142 5.991 1.00 51.78 133 ASN A CA 1
ATOM 990 C C . ASN A 1 133 ? 12.199 19.725 6.554 1.00 51.78 133 ASN A C 1
ATOM 992 O O . ASN A 1 133 ? 11.467 20.437 5.866 1.00 51.78 133 ASN A O 1
ATOM 996 N N . TRP A 1 134 ? 11.870 19.412 7.807 1.00 40.38 134 TRP A N 1
ATOM 997 C CA . TRP A 1 134 ? 10.656 19.922 8.454 1.00 40.38 134 TRP A CA 1
ATOM 998 C C . TRP A 1 134 ? 10.798 21.404 8.863 1.00 40.38 134 TRP A C 1
ATOM 1000 O O . TRP A 1 134 ? 11.503 21.705 9.824 1.00 40.38 134 TRP A O 1
ATOM 1010 N N . ASN A 1 135 ? 10.080 22.323 8.203 1.00 43.06 135 ASN A N 1
ATOM 1011 C CA . ASN A 1 135 ? 10.093 23.768 8.516 1.00 43.06 135 ASN A CA 1
ATOM 1012 C C . ASN A 1 135 ? 8.952 24.249 9.436 1.00 43.06 135 ASN A C 1
ATOM 1014 O O . ASN A 1 135 ? 8.718 25.449 9.552 1.00 43.06 135 ASN A O 1
ATOM 1018 N N . GLY A 1 136 ? 8.274 23.345 10.146 1.00 39.41 136 GLY A N 1
ATOM 1019 C CA . GLY A 1 136 ? 7.232 23.735 11.098 1.00 39.41 136 GLY A CA 1
ATOM 1020 C C . GLY A 1 136 ? 5.941 24.223 10.431 1.00 39.41 136 GLY A C 1
ATOM 1021 O O . GLY A 1 136 ? 5.860 24.397 9.221 1.00 39.41 136 GLY A O 1
ATOM 1022 N N . TRP A 1 137 ? 4.902 24.369 11.249 1.00 47.75 137 TRP A N 1
ATOM 1023 C CA . TRP A 1 137 ? 3.580 24.828 10.831 1.00 47.75 137 TRP A CA 1
ATOM 1024 C C . TRP A 1 137 ? 3.602 26.348 10.633 1.00 47.75 137 TRP A C 1
ATOM 1026 O O . TRP A 1 137 ? 3.894 27.057 11.595 1.00 47.75 137 TRP A O 1
ATOM 1036 N N . ASN A 1 138 ? 3.253 26.818 9.435 1.00 33.97 138 ASN A N 1
ATOM 1037 C CA . ASN A 1 138 ? 2.655 28.134 9.203 1.00 33.97 138 ASN A CA 1
ATOM 1038 C C . ASN A 1 138 ? 1.356 27.926 8.431 1.00 33.97 138 ASN A C 1
ATOM 1040 O O . ASN A 1 138 ? 1.422 27.237 7.389 1.00 33.97 138 ASN A O 1
#

InterPro domains:
  IPR004898 Pectate lyase PlyH/PlyE-like [PF03211] (2-134)
  IPR004898 Pectate lyase PlyH/PlyE-like [PTHR33407] (3-134)
  IPR011050 Pectin lyase fold/virulence factor [SSF51126] (2-134)
  IPR012334 Pectin lyase fold [G3DSA:2.160.20.10] (1-137)